Protein AF-A0A392PLH9-F1 (afdb_monomer)

Mean predicted aligned error: 19.14 Å

Solvent-accessible surface area (backbone atoms only — not comparable to full-atom values): 8169 Å² total; per-residue (Å²): 135,88,71,57,94,42,51,55,65,78,42,80,76,45,81,43,70,52,88,43,77,70,43,78,79,45,75,47,75,47,90,57,88,92,54,103,58,86,44,74,50,71,43,73,48,76,84,26,68,67,48,74,43,72,50,67,45,74,58,81,76,76,84,76,74,79,76,74,87,69,98,70,79,94,70,92,75,81,80,74,78,60,67,73,59,56,54,54,52,54,52,51,54,58,62,69,59,60,74,87,68,75,82,74,78,76,78,78,80,81,82,80,82,83,77,88,131

Sequence (117 aa):
MRTPSYIGEVICTDVNTGNVPPCIVGMRVLPMEMSEVWALEVDIEYSGGALLEIETRLEVRELELHAGTEDSNSEPSNVAVPSDLLEGFEYLGKQLKLEERDNDCQEKKEDGDWKNG

Foldseek 3Di:
DDDPPFKADKDFPDKDLADDDKDFPDKDWDDDDPDPDIDMDTDIGRPRDIDIDIDIGGHDDDPPPPPPDDDDDDDDDPPDDPVVVVVVVVVVVVVVPPDPPPPPPPPPPDPDDDDDD

Radius of gyration: 29.67 Å; Cα contacts (8 Å, |Δi|>4): 97; chains: 1; bounding box: 39×67×82 Å

Nearest PDB structures (foldseek):
  8otz-assembly1_G  TM=2.278E-01  e=4.503E+00  Bos taurus
  7zm7-assembly1_F  TM=1.711E-01  e=4.503E+00  Thermochaetoides thermophila DSM 1495

Structure (mmCIF, N/CA/C/O backbone):
data_AF-A0A392PLH9-F1
#
_entry.id   AF-A0A392PLH9-F1
#
loop_
_atom_site.group_PDB
_atom_site.id
_atom_site.type_symbol
_atom_site.label_atom_id
_atom_site.label_alt_id
_atom_site.label_comp_id
_atom_site.label_asym_id
_atom_site.label_entity_id
_atom_site.label_seq_id
_atom_site.pdbx_PDB_ins_code
_atom_site.Cartn_x
_atom_site.Cartn_y
_atom_site.Cartn_z
_atom_site.occupancy
_atom_site.B_iso_or_equiv
_atom_site.auth_seq_id
_atom_site.auth_comp_id
_atom_site.auth_asym_id
_atom_site.auth_atom_id
_atom_site.pdbx_PDB_model_num
ATOM 1 N N . MET A 1 1 ? -0.875 -13.109 10.958 1.00 72.44 1 MET A N 1
ATOM 2 C CA . MET A 1 1 ? -0.354 -11.850 11.534 1.00 72.44 1 MET A CA 1
ATOM 3 C C . MET A 1 1 ? -0.412 -11.946 13.044 1.00 72.44 1 MET A C 1
ATOM 5 O O . MET A 1 1 ? -1.295 -12.625 13.549 1.00 72.44 1 MET A O 1
ATOM 9 N N . ARG A 1 2 ? 0.526 -11.319 13.756 1.00 88.00 2 ARG A N 1
ATOM 10 C CA . ARG A 1 2 ? 0.395 -11.124 15.203 1.00 88.00 2 ARG A CA 1
ATOM 11 C C . ARG A 1 2 ? -0.272 -9.769 15.413 1.00 88.00 2 ARG A C 1
ATOM 13 O O . ARG A 1 2 ? 0.306 -8.768 15.002 1.00 88.00 2 ARG A O 1
ATOM 20 N N . THR A 1 3 ? -1.470 -9.751 15.986 1.00 89.69 3 THR A N 1
ATOM 21 C CA . THR A 1 3 ? -2.141 -8.519 16.411 1.00 89.69 3 THR A CA 1
ATOM 22 C C . THR A 1 3 ? -1.794 -8.242 17.879 1.00 89.69 3 THR A C 1
ATOM 24 O O . THR A 1 3 ? -1.717 -9.183 18.675 1.00 89.69 3 THR A O 1
ATOM 27 N N . PRO A 1 4 ? -1.504 -6.985 18.255 1.00 92.44 4 PRO A N 1
ATOM 28 C CA . PRO A 1 4 ? -1.348 -6.604 19.655 1.00 92.44 4 PRO A CA 1
ATOM 29 C C . PRO A 1 4 ? -2.600 -6.947 20.468 1.00 92.44 4 PRO A C 1
ATOM 31 O O . PRO A 1 4 ? -3.704 -6.900 19.940 1.00 92.44 4 PRO A O 1
ATOM 34 N N . SER A 1 5 ? -2.451 -7.220 21.767 1.00 89.81 5 SER A N 1
ATOM 35 C CA . SER A 1 5 ? -3.567 -7.658 22.625 1.00 89.81 5 SER A CA 1
ATOM 36 C C . SER A 1 5 ? -4.656 -6.609 22.860 1.00 89.81 5 SER A C 1
ATOM 38 O O . SER A 1 5 ? -5.670 -6.935 23.456 1.00 89.81 5 SER A O 1
ATOM 40 N N . TYR A 1 6 ? -4.420 -5.353 22.483 1.00 91.50 6 TYR A N 1
ATOM 41 C CA . TYR A 1 6 ? -5.415 -4.281 22.540 1.00 91.50 6 TYR A CA 1
ATOM 42 C C . TYR A 1 6 ? -6.172 -4.115 21.215 1.00 91.50 6 TYR A C 1
ATOM 44 O O . TYR A 1 6 ? -7.148 -3.377 21.166 1.00 91.50 6 TYR A O 1
ATOM 52 N N . ILE A 1 7 ? -5.728 -4.763 20.133 1.00 93.12 7 ILE A N 1
ATOM 53 C CA . ILE A 1 7 ? -6.396 -4.732 18.830 1.00 93.12 7 ILE A CA 1
ATOM 54 C C . ILE A 1 7 ? -7.257 -5.986 18.725 1.00 93.12 7 ILE A C 1
ATOM 56 O O . ILE A 1 7 ? -6.742 -7.104 18.755 1.00 93.12 7 ILE A O 1
ATOM 60 N N . GLY A 1 8 ? -8.565 -5.779 18.610 1.00 90.44 8 GLY A N 1
ATOM 61 C CA . GLY A 1 8 ? -9.538 -6.834 18.379 1.00 90.44 8 GLY A CA 1
ATOM 62 C C . GLY A 1 8 ? -9.528 -7.325 16.930 1.00 90.44 8 GLY A C 1
ATOM 63 O O . GLY A 1 8 ? -8.491 -7.415 16.273 1.00 90.44 8 GLY A O 1
ATOM 64 N N . GLU A 1 9 ? -10.708 -7.673 16.426 1.00 93.25 9 GLU A N 1
ATOM 65 C CA . GLU A 1 9 ? -10.881 -8.081 15.032 1.00 93.25 9 GLU A CA 1
ATOM 66 C C . GLU A 1 9 ? -10.486 -6.948 14.074 1.00 93.25 9 GLU A C 1
ATOM 68 O O . GLU A 1 9 ? -10.872 -5.804 14.298 1.00 93.25 9 GLU A O 1
ATOM 73 N N . VAL A 1 10 ? -9.733 -7.282 13.019 1.00 94.69 10 VAL A N 1
ATOM 74 C CA . VAL A 1 10 ? -9.289 -6.358 11.967 1.00 94.69 10 VAL A CA 1
ATOM 75 C C . VAL A 1 10 ? -9.973 -6.755 10.664 1.00 94.69 10 VAL A C 1
ATOM 77 O O . VAL A 1 10 ? -9.730 -7.848 10.148 1.00 94.69 10 VAL A O 1
ATOM 80 N N . ILE A 1 11 ? -10.803 -5.869 10.126 1.00 95.62 11 ILE A N 1
ATOM 81 C CA . ILE A 1 11 ? -11.603 -6.092 8.922 1.00 95.62 11 ILE A CA 1
ATOM 82 C C . ILE A 1 11 ? -11.202 -5.053 7.879 1.00 95.62 11 ILE A C 1
ATOM 84 O O . ILE A 1 11 ? -11.204 -3.857 8.145 1.00 95.62 11 ILE A O 1
ATOM 88 N N . CYS A 1 12 ? -10.864 -5.509 6.676 1.00 96.44 12 CYS A N 1
ATOM 89 C CA . CYS A 1 12 ? -10.723 -4.635 5.515 1.00 96.44 12 CYS A CA 1
ATOM 90 C C . CYS A 1 12 ? -12.120 -4.357 4.958 1.00 96.44 12 CYS A C 1
ATOM 92 O O . CYS A 1 12 ? -12.745 -5.270 4.415 1.00 96.44 12 CYS A O 1
ATOM 94 N N . THR A 1 13 ? -12.614 -3.135 5.112 1.00 97.50 13 THR A N 1
ATOM 95 C CA . THR A 1 13 ? -13.970 -2.762 4.685 1.00 97.50 13 THR A CA 1
ATOM 96 C C . THR A 1 13 ? -14.003 -2.263 3.250 1.00 97.50 13 THR A C 1
ATOM 98 O O . THR A 1 13 ? -14.953 -2.570 2.533 1.00 97.50 13 THR A O 1
ATOM 101 N N . ASP A 1 14 ? -12.953 -1.571 2.806 1.00 98.00 14 ASP A N 1
ATOM 102 C CA . ASP A 1 14 ? -12.845 -1.071 1.437 1.00 98.00 14 ASP A CA 1
ATOM 103 C C . ASP A 1 14 ? -11.393 -1.013 0.945 1.00 98.00 14 ASP A C 1
ATOM 105 O O . ASP A 1 14 ? -10.449 -0.859 1.726 1.00 98.00 14 ASP A O 1
ATOM 109 N N . VAL A 1 15 ? -11.220 -1.133 -0.372 1.00 97.50 15 VAL A N 1
ATOM 110 C CA . VAL A 1 15 ? -9.924 -1.038 -1.052 1.00 97.50 15 VAL A CA 1
ATOM 111 C C . VAL A 1 15 ? -10.075 -0.183 -2.300 1.00 97.50 15 VAL A C 1
ATOM 113 O O . VAL A 1 15 ? -10.771 -0.557 -3.243 1.00 97.50 15 VAL A O 1
ATOM 116 N N . ASN A 1 16 ? -9.330 0.916 -2.360 1.00 96.69 16 ASN A N 1
ATOM 117 C CA . ASN A 1 16 ? -9.279 1.785 -3.525 1.00 96.69 16 ASN A CA 1
ATOM 118 C C . ASN A 1 16 ?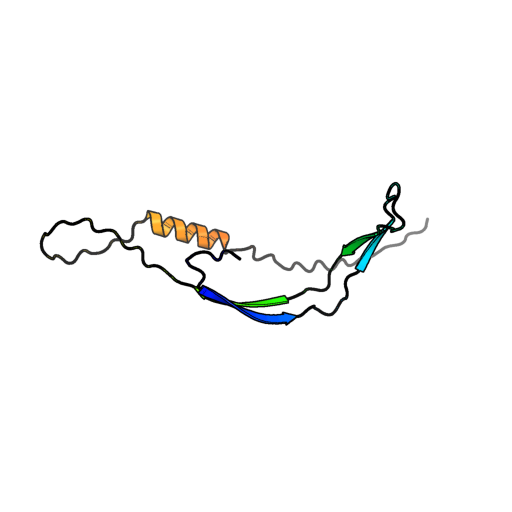 -7.840 1.872 -4.046 1.00 96.69 16 ASN A C 1
ATOM 120 O O . ASN A 1 16 ? -6.941 2.352 -3.363 1.00 96.69 16 ASN A O 1
ATOM 124 N N . THR A 1 17 ? -7.608 1.420 -5.277 1.00 95.81 17 THR A N 1
ATOM 125 C CA . THR A 1 17 ? -6.283 1.430 -5.918 1.00 95.81 17 THR A CA 1
ATOM 126 C C . THR A 1 17 ? -6.001 2.721 -6.680 1.00 95.81 17 THR A C 1
ATOM 128 O O . THR A 1 17 ? -5.207 2.711 -7.611 1.00 95.81 17 THR A O 1
ATOM 131 N N . GLY A 1 18 ? -6.680 3.816 -6.354 1.00 95.25 18 GLY A N 1
ATOM 132 C CA . GLY A 1 18 ? -6.512 5.093 -7.030 1.00 95.25 18 GLY A CA 1
ATOM 133 C C . GLY A 1 18 ? -6.844 5.061 -8.525 1.00 95.25 18 GLY A C 1
ATOM 134 O O . GLY A 1 18 ? -7.477 4.140 -9.041 1.00 95.25 18 GLY A O 1
ATOM 135 N N . ASN A 1 19 ? -6.397 6.106 -9.226 1.00 94.44 19 ASN A N 1
ATOM 136 C CA . ASN A 1 19 ? -6.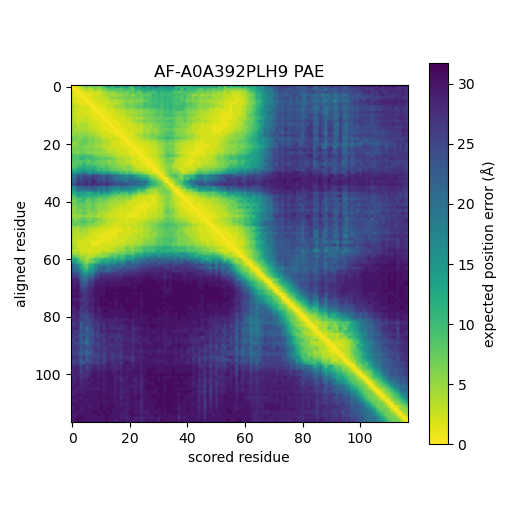729 6.344 -10.638 1.00 94.44 19 ASN A CA 1
ATOM 137 C C . ASN A 1 19 ? -5.512 6.310 -11.577 1.00 94.44 19 ASN A C 1
ATOM 139 O O . ASN A 1 19 ? -5.669 6.487 -12.784 1.00 94.44 19 ASN A O 1
ATOM 143 N N . VAL A 1 20 ? -4.301 6.126 -11.043 1.00 96.12 20 VAL A N 1
ATOM 144 C CA . VAL A 1 20 ? -3.058 6.126 -11.829 1.00 96.12 20 VAL A CA 1
ATOM 145 C C . VAL A 1 20 ? -2.398 4.755 -11.697 1.00 96.12 20 VAL A C 1
ATOM 147 O O . VAL A 1 20 ? -2.158 4.319 -10.572 1.00 96.12 20 VAL A O 1
ATOM 150 N N . PRO A 1 21 ? -2.100 4.059 -12.807 1.00 95.50 21 PRO A N 1
ATOM 151 C CA . PRO A 1 21 ? -1.448 2.758 -12.757 1.00 95.50 21 PRO A CA 1
ATOM 152 C C . PRO A 1 21 ? 0.022 2.878 -12.316 1.00 95.50 21 PRO A C 1
ATOM 154 O O . PRO A 1 21 ? 0.625 3.945 -12.450 1.00 95.50 21 PRO A O 1
ATOM 157 N N . PRO A 1 22 ? 0.631 1.786 -11.822 1.00 97.00 22 PRO A N 1
ATOM 158 C CA . PRO A 1 22 ? 2.062 1.758 -11.534 1.00 97.00 22 PRO A CA 1
ATOM 159 C C . PRO A 1 22 ? 2.903 2.022 -12.794 1.00 97.00 22 PRO A C 1
ATOM 161 O O . PRO A 1 22 ? 2.563 1.582 -13.892 1.00 97.00 22 PRO A O 1
ATOM 164 N N . CYS A 1 23 ? 4.021 2.722 -12.620 1.00 96.62 23 CYS A N 1
ATOM 165 C CA . CYS A 1 23 ? 4.982 3.064 -13.659 1.00 96.62 23 CYS A CA 1
ATOM 166 C C . CYS A 1 23 ? 6.212 2.152 -13.573 1.00 96.62 23 CYS A C 1
ATOM 168 O O . CYS A 1 23 ? 6.767 1.955 -12.495 1.00 96.62 23 CYS A O 1
ATOM 170 N N . ILE A 1 24 ? 6.663 1.616 -14.710 1.00 97.44 24 ILE A N 1
ATOM 171 C CA . ILE A 1 24 ? 7.928 0.877 -14.785 1.00 97.44 24 ILE A CA 1
ATOM 172 C C . ILE A 1 24 ? 9.054 1.892 -14.969 1.00 97.44 24 ILE A C 1
ATOM 174 O O . ILE A 1 24 ? 9.130 2.563 -15.997 1.00 97.44 24 ILE A O 1
ATOM 178 N N . VAL A 1 25 ? 9.931 1.986 -13.976 1.00 97.25 25 VAL A N 1
ATOM 179 C CA . VAL A 1 25 ? 11.059 2.926 -13.953 1.00 97.25 25 VAL A CA 1
ATOM 180 C C . VAL A 1 25 ? 12.319 2.287 -14.536 1.00 97.25 25 VAL A C 1
ATOM 182 O O . VAL A 1 25 ? 13.148 2.967 -15.139 1.00 97.25 25 VAL A O 1
ATOM 185 N N . GLY A 1 26 ? 12.452 0.968 -14.404 1.00 96.31 26 GLY A N 1
ATOM 186 C CA . GLY A 1 26 ? 13.632 0.230 -14.832 1.00 96.31 26 GLY A CA 1
ATOM 187 C C . GLY A 1 26 ? 13.307 -1.220 -15.145 1.00 96.31 26 GLY A C 1
ATOM 188 O O . GLY A 1 26 ? 12.389 -1.808 -14.579 1.00 96.31 26 GLY A O 1
ATOM 189 N N . MET A 1 27 ? 14.053 -1.806 -16.076 1.00 96.62 27 MET A N 1
ATOM 190 C CA . MET A 1 27 ? 13.932 -3.221 -16.404 1.00 96.62 27 MET A CA 1
ATOM 191 C C . MET A 1 27 ? 15.282 -3.760 -16.866 1.00 96.62 27 MET A C 1
ATOM 193 O O . MET A 1 27 ? 15.917 -3.174 -17.744 1.00 96.62 27 MET A O 1
ATOM 197 N N . ARG A 1 28 ? 15.729 -4.877 -16.288 1.00 94.31 28 ARG A N 1
ATOM 198 C CA . ARG A 1 28 ? 17.005 -5.511 -16.638 1.00 94.31 28 ARG A CA 1
ATOM 199 C C . ARG A 1 28 ? 16.936 -7.025 -16.562 1.00 94.31 28 ARG A C 1
ATOM 201 O O . ARG A 1 28 ? 16.322 -7.594 -15.668 1.00 94.31 28 ARG A O 1
ATOM 208 N N . VAL A 1 29 ? 17.604 -7.677 -17.503 1.00 91.50 29 VAL A N 1
ATOM 209 C CA . VAL A 1 29 ? 17.746 -9.131 -17.514 1.00 91.50 29 VAL A CA 1
ATOM 210 C C . VAL A 1 29 ? 18.943 -9.497 -16.649 1.00 91.50 29 VAL A C 1
ATOM 212 O O . VAL A 1 29 ? 20.036 -8.961 -16.837 1.00 91.50 29 VAL A O 1
ATOM 215 N N . LEU A 1 30 ? 18.738 -10.395 -15.694 1.00 87.25 30 LEU A N 1
ATOM 216 C CA . LEU A 1 30 ? 19.804 -10.908 -14.850 1.00 87.25 30 LEU A CA 1
ATOM 217 C C . LEU A 1 30 ? 20.470 -12.094 -15.565 1.00 87.25 30 LEU A C 1
ATOM 219 O O . LEU A 1 30 ? 19.767 -13.025 -15.972 1.00 87.25 30 LEU A O 1
ATOM 223 N N . PRO A 1 31 ? 21.806 -12.092 -15.728 1.00 82.12 31 PRO A N 1
ATOM 224 C CA . PRO A 1 31 ? 22.512 -13.254 -16.246 1.00 82.12 31 PRO A CA 1
ATOM 225 C C . PRO A 1 31 ? 22.352 -14.406 -15.250 1.00 82.12 31 PRO A C 1
ATOM 227 O O . PRO A 1 31 ? 22.852 -14.324 -14.129 1.00 82.12 31 PRO A O 1
ATOM 230 N N . MET A 1 32 ? 21.653 -15.474 -15.636 1.00 76.94 32 MET A N 1
ATOM 231 C CA . MET A 1 32 ? 21.691 -16.731 -14.890 1.00 76.94 32 MET A CA 1
ATOM 232 C C . MET A 1 32 ? 22.714 -17.654 -15.538 1.00 76.94 32 MET A C 1
ATOM 234 O O . MET A 1 32 ? 22.640 -17.959 -16.728 1.00 76.94 32 MET A O 1
ATOM 238 N N . GLU A 1 33 ? 23.694 -18.088 -14.755 1.00 62.59 33 GLU A N 1
ATOM 239 C CA . GLU A 1 33 ? 24.693 -19.036 -15.224 1.00 62.59 33 GLU A CA 1
ATOM 240 C C . GLU A 1 33 ? 24.070 -20.444 -15.264 1.00 62.59 33 GLU A C 1
ATOM 242 O O . GLU A 1 33 ? 23.675 -20.996 -14.240 1.00 62.59 33 GLU A O 1
ATOM 247 N N . MET A 1 34 ? 23.963 -21.003 -16.475 1.00 67.19 34 MET A N 1
ATOM 248 C CA . MET A 1 34 ? 23.525 -22.377 -16.778 1.00 67.19 34 MET A CA 1
ATOM 249 C C . MET A 1 34 ? 22.061 -22.749 -16.460 1.00 67.19 34 MET A C 1
ATOM 251 O O . MET A 1 34 ? 21.786 -23.889 -16.085 1.00 67.19 34 MET A O 1
ATOM 255 N N . SER A 1 35 ? 21.095 -21.850 -16.673 1.00 65.69 35 SER A N 1
ATOM 256 C CA . SER A 1 35 ? 19.670 -22.218 -16.724 1.00 65.69 35 SER A CA 1
ATOM 257 C C . SER A 1 35 ? 19.023 -21.758 -18.040 1.00 65.69 35 SER A C 1
ATOM 259 O O . SER A 1 35 ? 19.347 -20.700 -18.567 1.00 65.69 35 SER A O 1
ATOM 261 N N . GLU A 1 36 ? 18.095 -22.549 -18.595 1.00 68.50 36 GLU A N 1
ATOM 262 C CA . GLU A 1 36 ? 17.305 -22.186 -19.796 1.00 68.50 36 GLU A CA 1
ATOM 263 C C . GLU A 1 36 ? 16.238 -21.106 -19.511 1.00 68.50 36 GLU A C 1
ATOM 265 O O . GLU A 1 36 ? 15.394 -20.804 -20.355 1.00 68.50 36 GLU A O 1
ATOM 270 N N . VAL A 1 37 ? 16.248 -20.529 -18.307 1.00 72.50 37 VAL A N 1
ATOM 271 C CA . VAL A 1 37 ?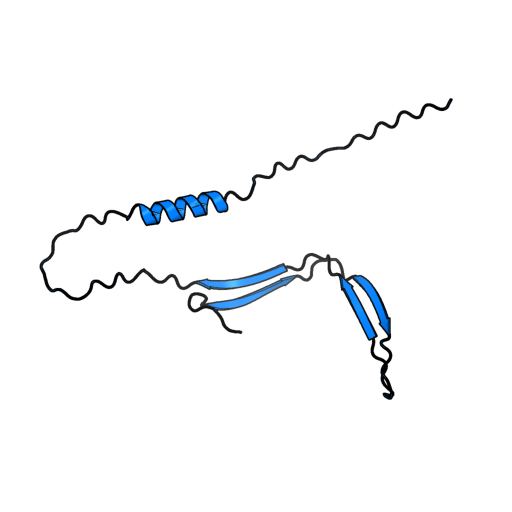 15.282 -19.533 -17.846 1.00 72.50 37 VAL A CA 1
ATOM 272 C C . VAL A 1 37 ? 15.959 -18.180 -17.687 1.00 72.50 37 VAL A C 1
ATOM 274 O O . VAL A 1 37 ? 16.967 -18.035 -17.003 1.00 72.50 37 VAL A O 1
ATOM 277 N N . TRP A 1 38 ? 15.361 -17.172 -18.313 1.00 78.19 38 TRP A N 1
ATOM 278 C CA . TRP A 1 38 ? 15.766 -15.782 -18.159 1.00 78.19 38 TRP A CA 1
ATOM 279 C C . TRP A 1 38 ? 15.141 -15.206 -16.891 1.00 78.19 38 TRP A C 1
ATOM 281 O O . TRP A 1 38 ? 13.927 -15.296 -16.699 1.00 78.19 38 TRP A O 1
ATOM 291 N N . ALA A 1 39 ? 15.962 -14.589 -16.043 1.00 86.56 39 ALA A N 1
ATOM 292 C CA . ALA A 1 39 ? 15.490 -13.804 -14.912 1.00 86.56 39 ALA A CA 1
ATOM 293 C C . ALA A 1 39 ? 15.394 -12.328 -15.317 1.00 86.56 39 ALA A C 1
ATOM 295 O O . ALA A 1 39 ? 16.301 -11.783 -15.947 1.00 86.56 39 ALA A O 1
ATOM 296 N N . LEU A 1 40 ? 14.288 -11.683 -14.958 1.00 91.62 40 LEU A N 1
ATOM 297 C CA . LEU A 1 40 ? 14.022 -10.275 -15.229 1.00 91.62 40 LEU A CA 1
ATOM 298 C C . LEU A 1 40 ? 13.803 -9.561 -13.901 1.00 91.62 40 LEU A C 1
ATOM 300 O O . LEU A 1 40 ? 12.994 -10.001 -13.087 1.00 91.62 40 LEU A O 1
ATOM 304 N N . GLU A 1 41 ? 14.494 -8.450 -13.712 1.00 95.19 41 GLU A N 1
ATOM 305 C CA . GLU A 1 41 ? 14.210 -7.502 -12.648 1.00 95.19 41 GLU A CA 1
ATOM 306 C C . GLU A 1 41 ? 13.488 -6.289 -13.236 1.00 95.19 41 GLU A C 1
ATOM 308 O O . GLU A 1 41 ? 13.886 -5.773 -14.285 1.00 95.19 41 GLU A O 1
ATOM 313 N N . VAL A 1 42 ? 12.412 -5.860 -12.577 1.00 96.44 42 VAL A N 1
ATOM 314 C CA . VAL A 1 42 ? 11.586 -4.720 -12.981 1.00 96.44 42 VAL A CA 1
ATOM 315 C C . VAL A 1 42 ? 11.424 -3.803 -11.775 1.00 96.44 42 VAL A C 1
ATOM 317 O O . VAL A 1 42 ? 10.898 -4.223 -10.746 1.00 96.44 42 VAL A O 1
ATOM 320 N N . ASP A 1 43 ? 11.850 -2.555 -11.926 1.00 97.44 43 ASP A N 1
ATOM 321 C CA . ASP A 1 43 ? 11.666 -1.502 -10.936 1.00 97.44 43 ASP A CA 1
ATOM 322 C C . ASP A 1 43 ? 10.324 -0.821 -11.218 1.00 97.44 43 ASP A C 1
ATOM 324 O O . ASP A 1 43 ? 10.118 -0.254 -12.297 1.00 97.44 43 ASP A O 1
ATOM 328 N N . ILE A 1 44 ? 9.393 -0.904 -10.268 1.00 97.12 44 ILE A N 1
ATOM 329 C CA . ILE A 1 44 ? 8.030 -0.387 -10.405 1.00 97.12 44 ILE A CA 1
ATOM 330 C C . ILE A 1 44 ? 7.784 0.655 -9.318 1.00 97.12 44 ILE A C 1
ATOM 332 O O . ILE A 1 44 ? 7.932 0.367 -8.132 1.00 97.12 44 ILE A O 1
ATOM 336 N N . GLU A 1 45 ? 7.358 1.847 -9.723 1.00 97.50 45 GLU A N 1
ATOM 337 C CA . GLU A 1 45 ? 6.923 2.914 -8.827 1.00 97.50 45 GLU A CA 1
ATOM 338 C C . GLU A 1 45 ? 5.407 3.080 -8.917 1.00 97.50 45 GLU A C 1
ATOM 340 O O . GLU A 1 45 ? 4.827 3.103 -10.002 1.00 97.50 45 GLU A O 1
ATOM 345 N N . TYR A 1 46 ? 4.746 3.210 -7.771 1.00 96.75 46 TYR A N 1
ATOM 346 C CA . TYR A 1 46 ? 3.311 3.435 -7.716 1.00 96.75 46 TYR A CA 1
ATOM 347 C C . TYR A 1 46 ? 2.998 4.751 -7.005 1.00 96.75 46 TYR A C 1
ATOM 349 O O . TYR A 1 46 ? 3.188 4.881 -5.798 1.00 96.75 46 TYR A O 1
ATOM 357 N N . SER A 1 47 ? 2.457 5.696 -7.774 1.00 94.56 47 SER A N 1
ATOM 358 C CA . SER A 1 47 ? 2.146 7.066 -7.339 1.00 94.56 47 SER A CA 1
ATOM 359 C C . SER A 1 47 ? 0.643 7.372 -7.440 1.00 94.56 47 SER A C 1
ATOM 361 O O . SER A 1 47 ? 0.240 8.528 -7.532 1.00 94.56 47 SER A O 1
ATOM 363 N N . GLY A 1 48 ? -0.202 6.331 -7.451 1.00 94.44 48 GLY A N 1
ATOM 364 C CA . GLY A 1 48 ? -1.647 6.444 -7.687 1.00 94.44 48 GLY A CA 1
ATOM 365 C C . GLY A 1 48 ? -2.521 6.723 -6.466 1.00 94.44 48 GLY A C 1
ATOM 366 O O . GLY A 1 48 ? -3.719 6.922 -6.637 1.00 94.44 48 GLY A O 1
ATOM 367 N N . GLY A 1 49 ? -1.952 6.772 -5.258 1.00 93.62 49 GLY A N 1
ATOM 368 C CA . GLY A 1 49 ? -2.701 7.089 -4.036 1.00 93.62 49 GLY A CA 1
ATOM 369 C C . GLY A 1 49 ? -3.680 5.984 -3.636 1.00 93.62 49 GLY A C 1
ATOM 370 O O . GLY A 1 49 ? -4.884 6.210 -3.589 1.00 93.62 49 GLY A O 1
ATOM 371 N N . ALA A 1 50 ? -3.166 4.776 -3.377 1.00 95.75 50 ALA A N 1
ATOM 372 C CA . ALA A 1 50 ? -3.997 3.679 -2.886 1.00 95.75 50 ALA A CA 1
ATOM 373 C C . ALA A 1 50 ? -4.474 3.953 -1.449 1.00 95.75 50 ALA A C 1
ATOM 375 O O . ALA A 1 50 ? -3.689 4.381 -0.602 1.00 95.75 50 ALA A O 1
ATOM 376 N N . LEU A 1 51 ? -5.748 3.671 -1.186 1.00 96.81 51 LEU A N 1
ATOM 377 C CA . LEU A 1 51 ? -6.399 3.803 0.112 1.00 96.81 51 LEU A CA 1
ATOM 378 C C . LEU A 1 51 ? -6.938 2.443 0.556 1.00 96.81 51 LEU A C 1
ATOM 380 O O . LEU A 1 51 ? -7.465 1.672 -0.248 1.00 96.81 51 LEU A O 1
ATOM 384 N N . LEU A 1 52 ? -6.798 2.167 1.849 1.00 97.06 52 LEU A N 1
ATOM 385 C CA . LEU A 1 52 ? -7.284 0.955 2.494 1.00 97.06 52 LEU A CA 1
ATOM 386 C C . LEU A 1 52 ? -8.084 1.364 3.724 1.00 97.06 52 LEU A C 1
ATOM 388 O O . LEU A 1 52 ? -7.534 1.995 4.629 1.00 97.06 52 LEU A O 1
ATOM 392 N N . GLU A 1 53 ? -9.362 1.007 3.753 1.00 97.75 53 GLU A N 1
ATOM 393 C CA . GLU A 1 53 ? -10.201 1.240 4.918 1.00 97.75 53 GLU A CA 1
ATOM 394 C C . GLU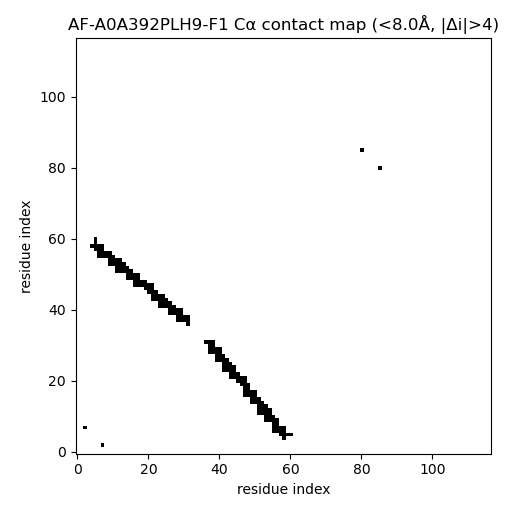 A 1 53 ? -10.174 0.003 5.815 1.00 97.75 53 GLU A C 1
ATOM 396 O O . GLU A 1 53 ? -10.428 -1.125 5.380 1.00 97.75 53 GLU A O 1
ATOM 401 N N . ILE A 1 54 ? -9.796 0.220 7.074 1.00 96.88 54 ILE A N 1
ATOM 402 C CA . ILE A 1 54 ? -9.661 -0.836 8.069 1.00 96.88 54 ILE A CA 1
ATOM 403 C C . ILE A 1 54 ? -10.579 -0.502 9.233 1.00 96.88 54 ILE A C 1
ATOM 405 O O . ILE A 1 54 ? -10.380 0.493 9.931 1.00 96.88 54 ILE A O 1
ATOM 409 N N . GLU A 1 55 ? -11.539 -1.380 9.478 1.00 97.31 55 GLU A N 1
ATOM 410 C CA . GLU A 1 55 ? -12.332 -1.370 10.693 1.00 97.31 55 GLU A CA 1
ATOM 411 C C . GLU A 1 55 ? -11.667 -2.278 11.729 1.00 97.31 55 GLU A C 1
ATOM 413 O O . GLU A 1 55 ? -11.284 -3.415 11.444 1.00 97.31 55 GLU A O 1
ATOM 418 N N . THR A 1 56 ? -11.513 -1.777 12.952 1.00 95.19 56 THR A N 1
ATOM 419 C CA . THR A 1 56 ? -11.026 -2.582 14.071 1.00 95.19 56 THR A CA 1
ATOM 420 C C . THR A 1 56 ? -11.699 -2.186 15.369 1.00 95.19 56 THR A C 1
ATOM 422 O O . THR A 1 56 ? -12.140 -1.051 15.550 1.00 95.19 56 THR A O 1
ATOM 425 N N . ARG A 1 57 ? -11.725 -3.121 16.317 1.00 92.75 57 ARG A N 1
ATOM 426 C CA . ARG A 1 57 ? -12.111 -2.848 17.707 1.00 92.75 57 ARG A CA 1
ATOM 427 C C . ARG A 1 57 ? -10.865 -2.617 18.557 1.00 92.75 57 ARG A C 1
ATOM 429 O O . ARG A 1 57 ? -9.850 -3.276 18.336 1.00 92.75 57 ARG A O 1
ATOM 436 N N . LEU A 1 58 ? -10.937 -1.694 19.515 1.00 92.44 58 LEU A N 1
ATOM 437 C CA . LEU A 1 58 ? -9.864 -1.425 20.474 1.00 92.44 58 LEU A CA 1
ATOM 438 C C . LEU A 1 58 ? -10.312 -1.851 21.875 1.00 92.44 58 LEU A C 1
ATOM 440 O O . LEU A 1 58 ? -11.334 -1.380 22.371 1.00 92.44 58 LEU A O 1
ATOM 444 N N . GLU A 1 59 ? -9.537 -2.718 22.517 1.00 86.69 59 GLU A N 1
ATOM 445 C CA . GLU A 1 59 ? -9.721 -3.076 23.921 1.00 86.69 59 GLU A CA 1
ATOM 446 C C . GLU A 1 59 ? -8.953 -2.092 24.806 1.00 86.69 59 GLU A C 1
ATOM 448 O O . GLU A 1 59 ? -7.724 -2.133 24.903 1.00 86.69 59 GLU A O 1
ATOM 453 N N . VAL A 1 60 ? -9.689 -1.201 25.471 1.00 86.19 60 VAL A N 1
ATOM 454 C CA . VAL A 1 60 ? -9.128 -0.304 26.484 1.00 86.19 60 VAL A CA 1
ATOM 455 C C . VAL A 1 60 ? -9.155 -1.036 27.819 1.00 86.19 60 VAL A C 1
ATOM 457 O O . VAL A 1 60 ? -10.220 -1.258 28.391 1.00 86.19 60 VAL A O 1
ATOM 460 N N . ARG A 1 61 ? -7.983 -1.447 28.307 1.00 73.44 61 ARG A N 1
ATOM 461 C CA . ARG A 1 61 ? -7.857 -2.004 29.657 1.00 73.44 61 ARG A CA 1
ATOM 462 C C . ARG A 1 61 ? -7.835 -0.853 30.653 1.00 73.44 61 ARG A C 1
ATOM 464 O O . ARG A 1 61 ? -7.001 0.043 30.525 1.00 73.44 61 ARG A O 1
ATOM 471 N N . GLU A 1 62 ? -8.725 -0.884 31.638 1.00 71.81 62 GLU A N 1
ATOM 472 C CA . GLU A 1 62 ? -8.553 -0.054 32.826 1.00 71.81 62 GLU A CA 1
ATOM 473 C C . GLU A 1 62 ? -7.275 -0.489 33.545 1.00 71.81 62 GLU A C 1
ATOM 475 O O . GLU A 1 62 ? -6.936 -1.676 33.589 1.00 71.81 62 GLU A O 1
ATOM 480 N N . LEU A 1 63 ? -6.529 0.487 34.065 1.00 64.56 63 LEU A N 1
ATOM 481 C CA . LEU A 1 63 ? -5.388 0.219 34.924 1.00 64.56 63 LEU A CA 1
ATOM 482 C C . LEU A 1 63 ? -5.938 -0.454 36.185 1.00 64.56 63 LEU A C 1
ATOM 484 O O . LEU A 1 63 ? -6.423 0.231 37.083 1.00 64.56 63 LEU A O 1
ATOM 488 N N . GLU A 1 64 ? -5.889 -1.786 36.243 1.00 61.34 64 GLU A N 1
ATOM 489 C CA . GLU A 1 64 ? -6.066 -2.516 37.493 1.00 61.34 64 GLU A CA 1
ATOM 490 C C . GLU A 1 64 ? -4.921 -2.083 38.409 1.00 61.34 64 GLU A C 1
ATOM 492 O O . GLU A 1 64 ? -3.811 -2.618 38.385 1.00 61.34 64 GLU A O 1
ATOM 497 N N . LEU A 1 65 ? -5.177 -1.029 39.184 1.00 58.44 65 LEU A N 1
ATOM 498 C CA . LEU A 1 65 ? -4.380 -0.672 40.338 1.00 58.44 65 LEU A CA 1
ATOM 499 C C . LEU A 1 65 ? -4.486 -1.899 41.236 1.00 58.44 65 LEU A C 1
ATOM 501 O O . LEU A 1 65 ? -5.514 -2.111 41.877 1.00 58.44 65 LEU A O 1
ATOM 505 N N . HIS A 1 66 ? -3.470 -2.762 41.203 1.00 51.00 66 HIS A N 1
ATOM 506 C CA . HIS A 1 66 ? -3.327 -3.845 42.159 1.00 51.00 66 HIS A CA 1
ATOM 507 C C . HIS A 1 66 ? -3.232 -3.199 43.544 1.00 51.00 66 HIS A C 1
ATOM 509 O O . HIS A 1 66 ? -2.145 -2.920 44.048 1.00 51.00 66 HIS A O 1
ATOM 515 N N . ALA A 1 67 ? -4.389 -2.932 44.149 1.00 46.91 67 ALA A N 1
ATOM 516 C CA . ALA A 1 67 ? -4.531 -2.760 45.573 1.00 46.91 67 ALA A CA 1
ATOM 517 C C . ALA A 1 67 ? -4.181 -4.126 46.155 1.00 46.91 67 ALA A C 1
ATOM 519 O O . ALA A 1 67 ? -5.013 -5.029 46.242 1.00 46.91 67 ALA A O 1
ATOM 520 N N . GLY A 1 68 ? -2.888 -4.309 46.418 1.00 43.94 68 GLY A N 1
ATOM 521 C CA . GLY A 1 68 ? -2.396 -5.417 47.205 1.00 43.94 68 GLY A CA 1
ATOM 522 C C . GLY A 1 68 ? -3.170 -5.422 48.512 1.00 43.94 68 GLY A C 1
ATOM 523 O O . GLY A 1 68 ? -3.095 -4.472 49.280 1.00 43.94 68 GLY A O 1
ATOM 524 N N . THR A 1 69 ? -3.969 -6.467 48.676 1.00 47.28 69 THR A N 1
ATOM 525 C CA . THR A 1 69 ? -4.396 -7.090 49.921 1.00 47.28 69 THR A CA 1
ATOM 526 C C . THR A 1 69 ? -3.978 -6.350 51.196 1.00 47.28 69 THR A C 1
ATOM 528 O O . THR A 1 69 ? -2.925 -6.638 51.754 1.00 47.28 69 THR A O 1
ATOM 531 N N . GLU A 1 70 ? -4.839 -5.481 51.717 1.00 41.06 70 GLU A N 1
ATOM 532 C CA . GLU A 1 70 ? -4.934 -5.304 53.164 1.00 41.06 70 GLU A CA 1
ATOM 533 C C . GLU A 1 70 ? -6.355 -4.873 53.532 1.00 41.06 70 GLU A C 1
ATOM 535 O O . GLU A 1 70 ? -6.817 -3.781 53.203 1.00 41.06 70 GLU A O 1
ATOM 540 N N . ASP A 1 71 ? -7.066 -5.795 54.182 1.00 43.09 71 ASP A N 1
ATOM 541 C CA . ASP A 1 71 ? -8.303 -5.540 54.907 1.00 43.09 71 ASP A CA 1
ATOM 542 C C . ASP A 1 71 ? -8.099 -4.355 55.856 1.00 43.09 71 ASP A C 1
ATOM 544 O O . ASP A 1 71 ? -7.516 -4.511 56.928 1.00 43.09 71 ASP A O 1
ATOM 548 N N . SER A 1 72 ? -8.580 -3.163 55.509 1.00 42.22 72 SER A N 1
ATOM 549 C CA . SER A 1 72 ? -8.793 -2.085 56.479 1.00 42.22 72 SER A CA 1
ATOM 550 C C . SER A 1 72 ? -9.799 -1.066 55.952 1.00 42.22 72 SER A C 1
ATOM 552 O O . SER A 1 72 ? -9.488 -0.263 55.085 1.00 42.22 72 SER A O 1
ATOM 554 N N . ASN A 1 73 ? -11.010 -1.148 56.504 1.00 41.59 73 ASN A N 1
ATOM 555 C CA . ASN A 1 73 ? -12.021 -0.102 56.687 1.00 41.59 73 ASN A CA 1
ATOM 556 C C . ASN A 1 73 ? -12.113 1.052 55.667 1.00 41.59 73 ASN A C 1
ATOM 558 O O . ASN A 1 73 ? -11.257 1.920 55.550 1.00 41.59 73 ASN A O 1
ATOM 562 N N . SER A 1 74 ? -13.293 1.107 55.053 1.00 45.66 74 SER A N 1
ATOM 563 C CA . SER A 1 74 ? -13.874 2.201 54.279 1.00 45.66 74 SER A CA 1
ATOM 564 C C . SER A 1 74 ? -13.600 3.617 54.814 1.00 45.66 74 SER A C 1
ATOM 566 O O . SER A 1 74 ? -14.131 3.989 55.860 1.00 45.66 74 SER A O 1
ATOM 568 N N . GLU A 1 75 ? -12.943 4.443 53.999 1.00 40.09 75 GLU A N 1
ATOM 569 C CA . GLU A 1 75 ? -13.134 5.900 53.944 1.00 40.09 75 GLU A CA 1
ATOM 570 C C . GLU A 1 75 ? -13.117 6.372 52.473 1.00 40.09 75 GLU A C 1
ATOM 572 O O . GLU A 1 75 ? -12.433 5.769 51.640 1.00 40.09 75 GLU A O 1
ATOM 577 N N . PRO A 1 76 ? -13.884 7.420 52.107 1.00 45.44 76 PRO A N 1
ATOM 578 C CA . PRO A 1 76 ? -13.952 7.911 50.736 1.00 45.44 76 PRO A CA 1
ATOM 579 C C . PRO A 1 76 ? -12.665 8.674 50.393 1.00 45.44 76 PRO A C 1
ATOM 581 O O . PRO A 1 76 ? -12.502 9.847 50.728 1.00 45.44 76 PRO A O 1
ATOM 584 N N . SER A 1 77 ? -11.734 7.997 49.724 1.00 44.53 77 SER A N 1
ATOM 585 C CA . SER A 1 77 ? -10.505 8.609 49.221 1.00 44.53 77 SER A CA 1
ATOM 586 C C . SER A 1 77 ? -10.821 9.557 48.062 1.00 44.53 77 SER A C 1
ATOM 588 O O . SER A 1 77 ? -11.281 9.140 46.998 1.00 44.53 77 SER A O 1
ATOM 590 N N . ASN A 1 78 ? -10.570 10.852 48.274 1.00 53.25 78 ASN A N 1
ATOM 591 C CA . ASN A 1 78 ? -10.456 11.834 47.203 1.00 53.25 78 ASN A CA 1
ATOM 592 C C . ASN A 1 78 ? -9.263 11.426 46.330 1.00 53.25 78 ASN A C 1
ATOM 594 O O . ASN A 1 78 ? -8.113 11.675 46.692 1.00 53.25 78 ASN A O 1
ATOM 598 N N . VAL A 1 79 ? -9.537 10.765 45.204 1.00 50.69 79 VAL A N 1
ATOM 599 C CA . VAL A 1 79 ? -8.509 10.327 44.254 1.00 50.69 79 VAL A CA 1
ATOM 600 C C . VAL A 1 79 ? -7.907 11.565 43.592 1.00 50.69 79 VAL A C 1
ATOM 602 O O . VAL A 1 79 ? -8.432 12.096 42.614 1.00 50.69 79 VAL A O 1
ATOM 605 N N . ALA A 1 80 ? -6.810 12.059 44.162 1.00 56.91 80 ALA A N 1
ATOM 606 C CA . ALA A 1 80 ? -5.951 13.029 43.510 1.00 56.91 80 ALA A CA 1
ATOM 607 C C . ALA A 1 80 ? -5.307 12.347 42.298 1.00 56.91 80 ALA A C 1
AT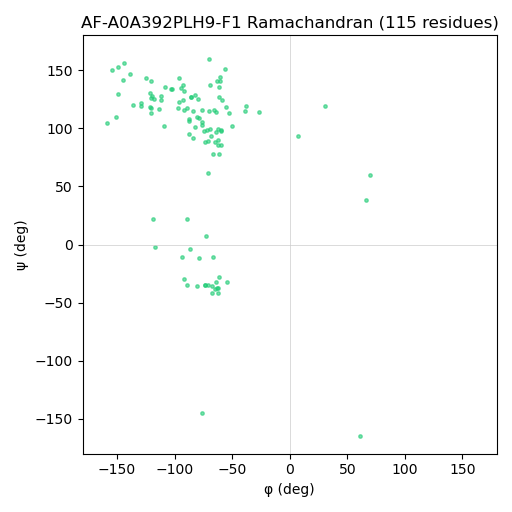OM 609 O O . ALA A 1 80 ? -4.565 11.375 42.441 1.00 56.91 80 ALA A O 1
ATOM 610 N N . VAL A 1 81 ? -5.624 12.841 41.100 1.00 57.56 81 VAL A N 1
ATOM 611 C CA . VAL A 1 81 ? -4.965 12.417 39.862 1.00 57.56 81 VAL A CA 1
ATOM 612 C C . VAL A 1 81 ? -3.464 12.711 40.012 1.00 57.56 81 VAL A C 1
ATOM 614 O O . VAL A 1 81 ? -3.122 13.859 40.309 1.00 57.56 81 VAL A O 1
ATOM 617 N N . PRO A 1 82 ? -2.567 11.720 39.847 1.00 64.19 82 PRO A N 1
ATOM 618 C CA . PRO A 1 82 ? -1.134 11.957 39.956 1.00 64.19 82 PRO A CA 1
ATOM 619 C C . PRO A 1 82 ? -0.697 12.964 38.888 1.00 64.19 82 PRO A C 1
ATOM 621 O O . PRO A 1 82 ? -0.968 12.768 37.701 1.00 64.19 82 PRO A O 1
ATOM 624 N N . SER A 1 83 ? -0.017 14.033 39.303 1.00 60.19 83 SER A N 1
ATOM 625 C CA . SER A 1 83 ? 0.467 15.102 38.417 1.00 60.19 83 SER A CA 1
ATOM 626 C C . SER A 1 83 ? 1.335 14.574 37.267 1.00 60.19 83 SER A C 1
ATOM 628 O O . SER A 1 83 ? 1.256 15.085 36.153 1.00 60.19 83 SER 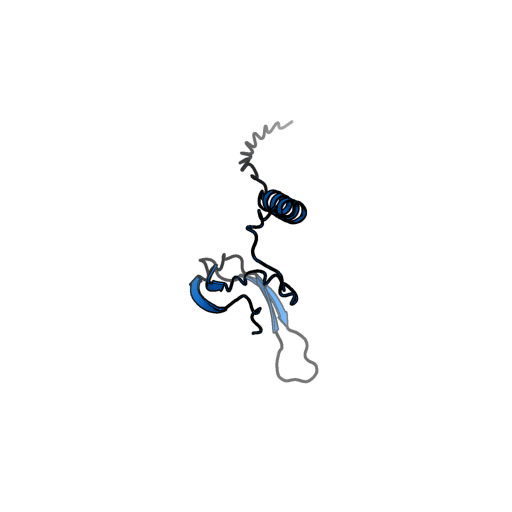A O 1
ATOM 630 N N . ASP A 1 84 ? 2.073 13.489 37.512 1.00 61.25 84 ASP A N 1
ATOM 631 C CA . ASP A 1 84 ? 2.942 12.819 36.538 1.00 61.25 84 ASP A CA 1
ATOM 632 C C . ASP A 1 84 ? 2.161 12.268 35.327 1.00 61.25 84 ASP A C 1
ATOM 634 O O . ASP A 1 84 ? 2.684 12.177 34.216 1.00 61.25 84 ASP A O 1
ATOM 638 N N . LEU A 1 85 ? 0.882 11.922 35.517 1.00 65.00 85 LEU A N 1
ATOM 639 C CA . LEU A 1 85 ? 0.009 11.404 34.460 1.00 65.00 85 LEU A CA 1
ATOM 640 C C . LEU A 1 85 ? -0.538 12.552 33.589 1.00 65.00 85 LEU A C 1
ATOM 642 O O . LEU A 1 85 ? -0.641 12.424 32.368 1.00 65.00 85 LEU A O 1
ATOM 646 N N . LEU A 1 86 ? -0.824 13.707 34.199 1.00 63.47 86 LEU A N 1
ATOM 647 C CA . LEU A 1 86 ? -1.230 14.928 33.493 1.00 63.47 86 LEU A CA 1
ATOM 648 C C . LEU A 1 86 ? -0.097 15.510 32.636 1.00 63.47 86 LEU A C 1
ATOM 650 O O . LEU A 1 86 ? -0.355 15.980 31.528 1.00 63.47 86 LEU A O 1
ATOM 654 N N . GLU A 1 87 ? 1.152 15.414 33.096 1.00 65.38 87 GLU A N 1
ATOM 655 C CA . GLU A 1 87 ? 2.327 15.847 32.331 1.00 65.38 87 GLU A CA 1
ATOM 656 C C . GLU A 1 87 ? 2.495 15.041 31.025 1.00 65.38 87 GLU A C 1
ATOM 658 O O . GLU A 1 87 ? 2.787 15.605 29.965 1.00 65.38 87 GLU A O 1
ATOM 663 N N . GLY A 1 88 ? 2.198 13.736 31.060 1.00 61.41 88 GLY A N 1
ATOM 664 C CA . GLY A 1 88 ? 2.205 12.869 29.877 1.00 61.41 88 GLY A CA 1
ATOM 665 C C . GLY A 1 88 ? 1.146 13.239 28.827 1.00 61.41 88 GLY A C 1
ATOM 666 O O . GLY A 1 88 ? 1.426 13.217 27.625 1.00 61.41 88 GLY A O 1
ATOM 667 N N . PHE A 1 89 ? -0.054 13.645 29.258 1.00 67.81 89 PHE A N 1
ATOM 668 C CA . PHE A 1 89 ? -1.104 14.120 28.346 1.00 67.81 89 PHE A CA 1
ATOM 669 C C . PHE A 1 89 ? -0.780 15.483 27.731 1.00 67.81 89 PHE A C 1
ATOM 671 O O . PHE A 1 89 ? -1.079 15.723 26.560 1.00 67.81 89 PHE A O 1
ATOM 678 N N . GLU A 1 90 ? -0.118 16.362 28.482 1.00 66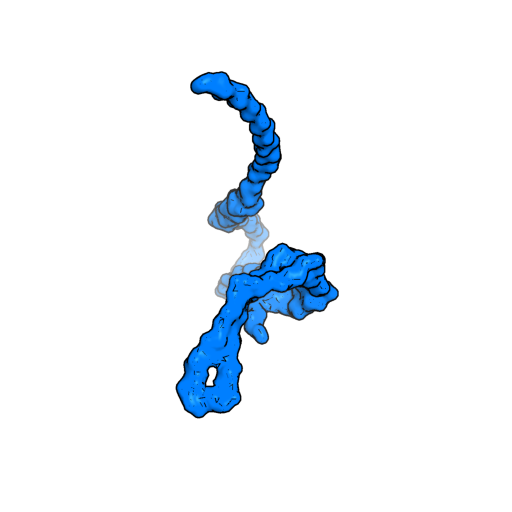.12 90 GLU A N 1
ATOM 679 C CA . GLU A 1 90 ? 0.355 17.644 27.964 1.00 66.12 90 GLU A CA 1
ATOM 680 C C . GLU A 1 90 ? 1.399 17.468 26.852 1.00 66.12 90 GLU A C 1
ATOM 682 O O . GLU A 1 90 ? 1.401 18.209 25.866 1.00 66.12 90 GLU A O 1
ATOM 687 N N . TYR A 1 91 ? 2.271 16.467 26.983 1.00 62.81 91 TYR A N 1
ATOM 688 C CA . TYR A 1 91 ? 3.248 16.112 25.957 1.00 62.81 91 TYR A CA 1
ATOM 689 C C . TYR A 1 91 ? 2.583 15.547 24.691 1.00 62.81 91 TYR A C 1
ATOM 691 O O . TYR A 1 91 ? 2.929 15.952 23.579 1.00 62.81 91 TYR A O 1
ATOM 699 N N . LEU A 1 92 ? 1.569 14.690 24.848 1.00 61.44 92 LEU A N 1
ATOM 700 C CA . LEU A 1 92 ? 0.768 14.171 23.731 1.00 61.44 92 LEU A CA 1
ATOM 701 C C . LEU A 1 92 ? 0.023 15.287 22.983 1.00 61.44 92 LEU A C 1
ATOM 703 O O . LEU A 1 92 ? 0.028 15.309 21.754 1.00 61.44 92 LEU A O 1
ATOM 707 N N . GLY A 1 93 ? -0.549 16.259 23.699 1.00 63.84 93 GLY A N 1
ATOM 708 C CA . GLY A 1 93 ? -1.198 17.424 23.087 1.00 63.84 93 GLY A CA 1
ATOM 709 C C . GLY A 1 93 ? -0.232 18.319 22.299 1.00 63.84 93 GLY A C 1
ATOM 710 O O . GLY A 1 93 ? -0.613 18.897 21.281 1.00 63.84 93 GLY A O 1
ATOM 711 N N . LYS A 1 94 ? 1.035 18.403 22.727 1.00 68.94 94 LYS A N 1
ATOM 712 C CA . LYS A 1 94 ? 2.096 19.136 22.016 1.00 68.94 94 LYS A CA 1
ATOM 713 C C . LYS A 1 94 ? 2.567 18.394 20.760 1.00 68.94 94 LYS A 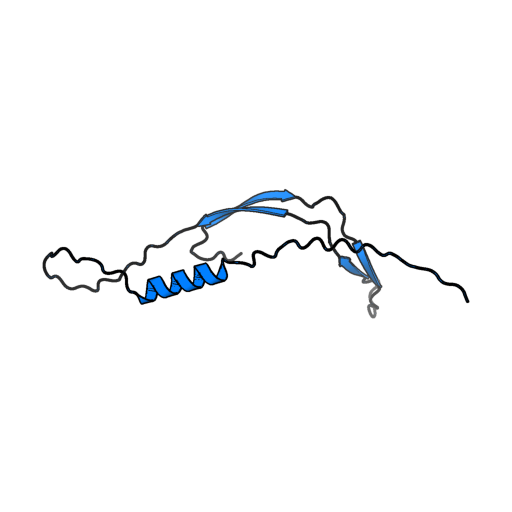C 1
ATOM 715 O O . LYS A 1 94 ? 2.844 19.051 19.766 1.00 68.94 94 LYS A O 1
ATOM 720 N N . GLN A 1 95 ? 2.605 17.059 20.774 1.00 60.38 95 GLN A N 1
ATOM 721 C CA . GLN A 1 95 ? 2.923 16.261 19.580 1.00 60.38 95 GLN A CA 1
ATOM 722 C C . GLN A 1 95 ? 1.786 16.226 18.549 1.00 60.38 95 GLN A C 1
ATOM 724 O O . GLN A 1 95 ? 2.049 16.205 17.351 1.00 60.38 95 GLN A O 1
ATOM 729 N N . LEU A 1 96 ? 0.527 16.222 19.001 1.00 57.19 96 LEU A N 1
ATOM 730 C CA . LEU A 1 96 ? -0.651 16.204 18.124 1.00 57.19 96 LEU A CA 1
ATOM 731 C C . LEU A 1 96 ? -0.990 17.571 17.518 1.00 57.19 96 LEU A C 1
ATOM 733 O O . LEU A 1 96 ? -1.753 17.624 16.554 1.00 57.19 96 LEU A O 1
ATOM 737 N N . LYS A 1 97 ? -0.379 18.663 18.001 1.00 54.88 97 LYS A N 1
ATOM 738 C CA . LYS A 1 97 ? -0.196 19.891 17.211 1.00 54.88 97 LYS A CA 1
ATOM 739 C C . LYS A 1 97 ? 0.849 19.640 16.120 1.00 54.88 97 LYS A C 1
ATOM 741 O O . LYS A 1 97 ? 1.915 20.245 16.087 1.00 54.88 97 LYS A O 1
ATOM 746 N N . LEU A 1 98 ? 0.520 18.699 15.245 1.00 45.09 98 LEU A N 1
ATOM 747 C CA . LEU A 1 98 ? 1.113 18.553 13.934 1.00 45.09 98 LEU A CA 1
ATOM 748 C C . LEU A 1 98 ? 0.914 19.904 13.250 1.00 45.09 98 LEU A C 1
ATOM 750 O O . LEU A 1 98 ? -0.215 20.386 13.182 1.00 45.09 98 LEU A O 1
ATOM 754 N N . GLU A 1 99 ? 2.037 20.533 12.907 1.00 52.75 99 GLU A N 1
ATOM 755 C CA . GLU A 1 99 ? 2.156 21.857 12.309 1.00 52.75 99 GLU A CA 1
ATOM 756 C C . GLU A 1 99 ? 0.900 22.232 11.519 1.00 52.75 99 GLU A C 1
ATOM 758 O O . GLU A 1 99 ? 0.592 21.625 10.491 1.00 52.75 99 GLU A O 1
ATOM 763 N N . GLU A 1 100 ? 0.189 23.256 11.995 1.00 47.50 100 GLU A N 1
ATOM 764 C CA . GLU A 1 100 ? -0.637 24.101 11.141 1.00 47.50 100 GLU A CA 1
ATOM 765 C C . GLU A 1 100 ? 0.335 24.743 10.146 1.00 47.50 100 GLU A C 1
ATOM 767 O O . GLU A 1 100 ? 0.851 25.840 10.336 1.00 47.50 100 GLU A O 1
ATOM 772 N N . ARG A 1 101 ? 0.731 23.959 9.143 1.00 40.56 101 ARG A N 1
ATOM 773 C CA . ARG A 1 101 ? 1.545 24.412 8.039 1.00 40.56 101 ARG A CA 1
ATOM 774 C C . ARG A 1 101 ? 0.604 25.268 7.221 1.00 40.56 101 ARG A C 1
ATOM 776 O O . ARG A 1 101 ? -0.217 24.741 6.470 1.00 40.56 101 ARG A O 1
ATOM 783 N N . ASP A 1 102 ? 0.710 26.575 7.427 1.00 40.94 102 ASP A N 1
ATOM 784 C CA . ASP A 1 102 ? 0.204 27.576 6.505 1.00 40.94 102 ASP A CA 1
ATOM 785 C C . ASP A 1 102 ? 0.476 27.079 5.082 1.00 40.94 102 ASP A C 1
ATOM 787 O O . ASP A 1 102 ? 1.623 26.884 4.662 1.00 40.94 102 ASP A O 1
ATOM 791 N N . ASN A 1 103 ? -0.608 26.811 4.356 1.00 42.94 103 ASN A N 1
ATOM 792 C CA . ASN A 1 103 ? -0.581 26.696 2.911 1.00 42.94 103 ASN A CA 1
ATOM 793 C C . ASN A 1 103 ? -0.254 28.087 2.364 1.00 42.94 103 ASN A C 1
ATOM 795 O O . ASN A 1 103 ? -1.140 28.796 1.888 1.00 42.94 103 ASN A O 1
ATOM 799 N N . ASP A 1 104 ? 1.016 28.483 2.425 1.00 36.91 104 ASP A N 1
ATOM 800 C CA . ASP A 1 104 ? 1.503 29.586 1.615 1.00 36.91 104 ASP A CA 1
ATOM 801 C C . ASP A 1 104 ? 1.602 29.065 0.179 1.00 36.91 104 ASP A C 1
ATOM 803 O O . ASP A 1 104 ? 2.595 28.479 -0.262 1.00 36.91 104 ASP A O 1
ATOM 807 N N . CYS A 1 105 ? 0.484 29.191 -0.537 1.00 39.72 105 CYS A N 1
ATOM 808 C CA . CYS A 1 105 ? 0.446 29.112 -1.986 1.00 39.72 105 CYS A CA 1
ATOM 809 C C . CYS A 1 105 ? 1.290 30.271 -2.517 1.00 39.72 105 CYS A C 1
ATOM 811 O O . CYS A 1 105 ? 0.780 31.350 -2.808 1.00 39.72 105 CYS A O 1
ATOM 813 N N . GLN A 1 106 ? 2.597 30.054 -2.624 1.00 39.16 106 GLN A N 1
ATOM 814 C CA . GLN A 1 106 ? 3.500 31.011 -3.231 1.00 39.16 106 GLN A CA 1
ATOM 815 C C . GLN A 1 106 ? 3.243 31.022 -4.748 1.00 39.16 106 GLN A C 1
ATOM 817 O O . GLN A 1 106 ? 3.857 30.273 -5.510 1.00 39.16 106 GLN A O 1
ATOM 822 N N . GLU A 1 107 ? 2.310 31.866 -5.200 1.00 39.16 107 GLU A N 1
ATOM 823 C CA . GLU A 1 107 ? 2.212 32.273 -6.602 1.00 39.16 107 GLU A CA 1
ATOM 824 C C . GLU A 1 107 ? 3.530 32.954 -6.999 1.00 39.16 107 GLU A C 1
ATOM 826 O O . GLU A 1 107 ? 3.752 34.142 -6.756 1.00 39.16 107 GLU A O 1
ATOM 831 N N . LYS A 1 108 ? 4.437 32.208 -7.634 1.00 38.06 108 LYS A N 1
ATOM 832 C CA . LYS A 1 108 ? 5.522 32.813 -8.405 1.00 38.06 108 LYS A CA 1
ATOM 833 C C . LYS A 1 108 ? 4.916 33.467 -9.645 1.00 38.06 108 LYS A C 1
ATOM 835 O O . LYS A 1 108 ? 4.669 32.799 -10.645 1.00 38.06 108 LYS A O 1
ATOM 840 N N . LYS A 1 109 ? 4.711 34.784 -9.595 1.00 41.47 109 LYS A N 1
ATOM 841 C CA . LYS A 1 109 ? 4.663 35.599 -10.811 1.00 41.47 109 LYS A CA 1
ATOM 842 C C . LYS A 1 109 ? 6.091 35.785 -11.309 1.00 41.47 109 LYS A C 1
ATOM 844 O O . LYS A 1 109 ? 6.885 36.503 -10.710 1.00 41.47 109 LYS A O 1
ATOM 849 N N . GLU A 1 110 ? 6.415 35.066 -12.371 1.00 41.19 110 GLU A N 1
ATOM 850 C CA . GLU A 1 110 ? 7.647 35.214 -13.131 1.00 41.19 110 GLU A CA 1
ATOM 851 C C . GLU A 1 110 ? 7.438 36.348 -14.149 1.00 41.19 110 GLU A C 1
ATOM 853 O O . GLU A 1 110 ? 6.917 36.124 -15.237 1.00 41.19 110 GLU A O 1
ATOM 858 N N . ASP A 1 111 ? 7.789 37.585 -13.779 1.00 40.41 111 ASP A N 1
ATOM 859 C CA . ASP A 1 111 ? 7.963 38.676 -14.748 1.00 40.41 111 ASP A CA 1
ATOM 860 C C . ASP A 1 111 ? 9.412 38.634 -15.252 1.00 40.41 111 ASP A C 1
ATOM 862 O O . ASP A 1 111 ? 10.342 39.139 -14.618 1.00 40.41 111 ASP A O 1
ATOM 866 N N . GLY A 1 112 ? 9.612 37.974 -16.392 1.00 39.69 112 GLY A N 1
ATOM 867 C CA . GLY A 1 112 ? 10.861 38.020 -17.144 1.00 39.69 112 GLY A CA 1
ATOM 868 C C . GLY A 1 112 ? 10.926 39.273 -18.018 1.00 39.69 112 GLY A C 1
ATOM 869 O O . GLY A 1 112 ? 10.357 39.289 -19.107 1.00 39.69 112 GLY A O 1
ATOM 870 N N . ASP A 1 113 ? 11.654 40.303 -17.577 1.00 42.44 113 ASP A N 1
ATOM 871 C CA . ASP A 1 113 ? 12.093 41.406 -18.446 1.00 42.44 113 ASP A CA 1
ATOM 872 C C . ASP A 1 113 ? 13.273 40.919 -19.301 1.00 42.44 113 ASP A C 1
ATOM 874 O O . ASP A 1 113 ? 14.405 40.773 -18.834 1.00 42.44 113 ASP A O 1
ATOM 878 N N . TRP A 1 114 ? 13.001 40.613 -20.569 1.00 45.00 114 TRP A N 1
ATOM 879 C CA . TRP A 1 114 ? 14.032 40.388 -21.575 1.00 45.00 114 TRP A CA 1
ATOM 880 C C . TRP A 1 114 ? 14.558 41.736 -22.061 1.00 45.00 114 TRP A C 1
ATOM 882 O O . TRP A 1 114 ? 13.897 42.428 -22.839 1.00 45.00 114 TRP A O 1
ATOM 892 N N . LYS A 1 115 ? 15.789 42.083 -21.681 1.00 45.41 115 LYS A N 1
ATOM 893 C CA . LYS A 1 115 ? 16.541 43.155 -22.343 1.00 45.41 115 LYS A CA 1
ATOM 894 C C . LYS A 1 115 ? 17.685 42.567 -23.154 1.00 45.41 115 LYS A C 1
ATOM 896 O O . LYS A 1 115 ? 18.722 42.192 -22.618 1.00 45.41 115 LYS A O 1
ATOM 901 N N . ASN A 1 116 ? 17.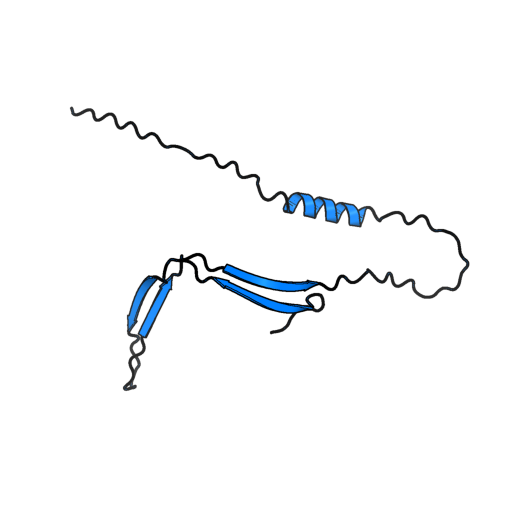452 42.509 -24.463 1.00 42.41 116 ASN A N 1
ATOM 902 C CA . ASN A 1 116 ? 18.489 42.408 -25.482 1.00 42.41 116 ASN A CA 1
ATOM 903 C C . ASN A 1 116 ? 19.422 43.627 -25.408 1.00 42.41 116 ASN A C 1
ATOM 905 O O . ASN A 1 116 ? 18.948 44.758 -25.256 1.00 42.41 116 ASN A O 1
ATOM 909 N N . GLY A 1 117 ? 20.718 43.387 -25.603 1.00 36.78 117 GLY A N 1
ATOM 910 C CA . GLY A 1 117 ? 21.753 44.404 -25.787 1.00 36.78 117 GLY A CA 1
ATOM 911 C C . GLY A 1 117 ? 23.108 43.765 -26.012 1.00 36.78 117 GLY A C 1
ATOM 912 O O . GLY A 1 117 ? 23.729 43.396 -24.996 1.00 36.78 117 GLY A O 1
#

pLDDT: mean 71.63, std 22.11, range [36.78, 98.0]

InterPro domains:
  IPR031468 Synaptotagmin-like mitochondrial-lipid-binding domain [PS51847] (1-117)

Secondary structure (DSSP, 8-state):
-PPPTTEEEEEEEEEE--SSPPEEEEEEEE--TT-SS-EEEEEEE--S--EEEEEEEE---------------------PPPHHHHHHHHHHHHHH---------------------

Organism: NCBI:txid97028